Protein AF-A0A1F3Y4V6-F1 (afdb_monomer)

Radius of gyration: 13.01 Å; Cα contacts (8 Å, |Δi|>4): 42; chains: 1; bounding box: 26×20×42 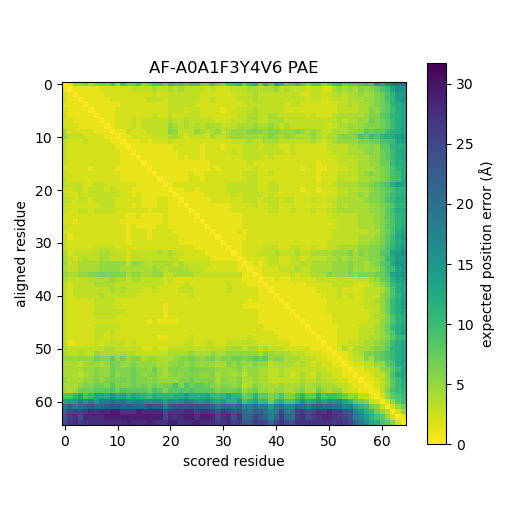Å

pLDDT: mean 89.58, std 9.67, range [45.72, 96.38]

Structure (mmCIF, N/CA/C/O backbone):
data_AF-A0A1F3Y4V6-F1
#
_entry.id   AF-A0A1F3Y4V6-F1
#
loop_
_atom_site.group_PDB
_atom_site.id
_atom_site.type_symbol
_atom_site.label_atom_id
_atom_site.label_alt_id
_atom_site.label_comp_id
_atom_site.label_asym_id
_atom_site.label_entity_id
_atom_site.label_seq_id
_atom_site.pdbx_PDB_ins_code
_atom_site.Cartn_x
_atom_site.Cartn_y
_atom_site.Cartn_z
_atom_site.occupancy
_atom_site.B_iso_or_equiv
_atom_site.auth_seq_id
_atom_site.auth_comp_id
_atom_site.auth_asym_id
_atom_site.auth_atom_id
_atom_site.pdbx_PDB_model_num
ATOM 1 N N . MET A 1 1 ? -0.272 5.916 -5.666 1.00 79.94 1 MET A N 1
ATOM 2 C CA . MET A 1 1 ? 0.886 5.508 -4.834 1.00 79.94 1 MET A CA 1
ATOM 3 C C . MET A 1 1 ? 0.481 5.357 -3.363 1.00 79.94 1 MET A C 1
ATOM 5 O O . MET A 1 1 ? -0.303 6.168 -2.874 1.00 79.94 1 MET A O 1
ATOM 9 N N . ILE A 1 2 ? 1.009 4.351 -2.657 1.00 86.19 2 ILE A N 1
ATOM 10 C CA . ILE A 1 2 ? 0.638 3.990 -1.268 1.00 86.19 2 ILE A CA 1
ATOM 11 C C . ILE A 1 2 ? 0.897 5.141 -0.279 1.00 86.19 2 ILE A C 1
ATOM 13 O O . ILE A 1 2 ? 0.024 5.487 0.516 1.00 86.19 2 ILE A O 1
ATOM 17 N N . ALA A 1 3 ? 2.046 5.817 -0.391 1.00 90.50 3 ALA A N 1
ATOM 18 C CA . ALA A 1 3 ? 2.376 6.980 0.438 1.00 90.50 3 ALA A CA 1
ATOM 19 C C . ALA A 1 3 ? 1.380 8.144 0.266 1.00 90.50 3 ALA A C 1
ATOM 21 O O . ALA A 1 3 ? 1.005 8.799 1.239 1.00 90.50 3 ALA A O 1
ATOM 22 N N . LYS A 1 4 ? 0.894 8.378 -0.963 1.00 90.44 4 LYS A N 1
ATOM 23 C CA . LYS A 1 4 ? -0.149 9.379 -1.245 1.00 90.44 4 LYS A CA 1
ATOM 24 C C . LYS A 1 4 ? -1.470 9.003 -0.567 1.00 90.44 4 LYS A C 1
ATOM 26 O O . LYS A 1 4 ? -2.038 9.830 0.134 1.00 90.44 4 LYS A O 1
ATOM 31 N N . TYR A 1 5 ? -1.902 7.744 -0.687 1.00 90.81 5 TYR A N 1
ATOM 32 C CA . TYR A 1 5 ? -3.111 7.255 -0.011 1.00 90.81 5 TYR A CA 1
ATOM 33 C C . TYR A 1 5 ? -3.043 7.424 1.512 1.00 90.81 5 TYR A C 1
ATOM 35 O O . TYR A 1 5 ? -4.000 7.905 2.114 1.00 90.81 5 TYR A O 1
ATOM 43 N N . LYS A 1 6 ? -1.902 7.098 2.136 1.00 92.50 6 LYS A N 1
ATOM 44 C CA . LYS A 1 6 ? -1.697 7.307 3.576 1.00 92.50 6 LYS A CA 1
ATOM 45 C C . LYS A 1 6 ? -1.879 8.772 3.981 1.00 92.50 6 LYS A C 1
ATOM 47 O O . LYS A 1 6 ? -2.525 9.040 4.988 1.00 92.50 6 LYS A O 1
ATOM 52 N N . ARG A 1 7 ? -1.292 9.705 3.223 1.00 91.81 7 ARG A N 1
ATOM 53 C CA . ARG A 1 7 ? -1.387 11.147 3.508 1.00 91.81 7 ARG A CA 1
ATOM 54 C C . ARG A 1 7 ? -2.819 11.661 3.391 1.00 91.81 7 ARG A C 1
ATOM 56 O O . ARG A 1 7 ? -3.256 12.385 4.270 1.00 91.81 7 ARG A O 1
ATOM 63 N N . GLU A 1 8 ? -3.546 11.249 2.356 1.00 92.88 8 GLU A N 1
ATOM 64 C CA . GLU A 1 8 ? -4.930 11.695 2.129 1.00 92.88 8 GLU A CA 1
ATOM 65 C C . GLU A 1 8 ? -5.926 11.133 3.147 1.00 92.88 8 GLU A C 1
ATOM 67 O O . GLU A 1 8 ? -6.899 11.793 3.487 1.00 92.88 8 GLU A O 1
ATOM 72 N N . THR A 1 9 ? -5.695 9.915 3.637 1.00 91.25 9 THR A N 1
ATOM 73 C CA . THR A 1 9 ? -6.624 9.241 4.561 1.00 91.25 9 THR A CA 1
ATOM 74 C C . THR A 1 9 ? -6.248 9.389 6.032 1.00 91.25 9 THR A C 1
ATOM 76 O O . THR A 1 9 ? -7.030 9.005 6.897 1.00 91.25 9 THR A O 1
ATOM 79 N N . GLY A 1 10 ? -5.034 9.859 6.337 1.00 92.62 10 GLY A N 1
ATOM 80 C CA . GLY A 1 10 ? -4.493 9.861 7.699 1.00 92.62 10 GLY A CA 1
ATOM 81 C C . GLY A 1 10 ? -4.292 8.459 8.294 1.00 92.62 10 GLY A C 1
ATOM 82 O O . GLY A 1 10 ? -4.077 8.329 9.497 1.00 92.62 10 GLY A O 1
ATOM 83 N N . ALA A 1 11 ? -4.365 7.396 7.484 1.00 92.00 11 ALA A N 1
ATOM 84 C CA . ALA A 1 11 ? -4.342 6.025 7.982 1.00 92.00 11 ALA A CA 1
ATOM 85 C C . ALA A 1 11 ? -3.019 5.672 8.690 1.00 92.00 11 ALA A C 1
ATOM 87 O O . ALA A 1 11 ? -1.915 6.005 8.238 1.00 92.00 11 ALA A O 1
ATOM 88 N N . MET A 1 12 ? -3.131 4.932 9.795 1.00 94.69 12 MET A N 1
ATOM 89 C CA . MET A 1 12 ? -1.985 4.308 10.461 1.00 94.69 12 MET A CA 1
ATOM 90 C C . MET A 1 12 ? -1.402 3.180 9.600 1.00 94.69 12 MET A C 1
ATOM 92 O O . MET A 1 12 ? -2.122 2.559 8.817 1.00 94.69 12 MET A O 1
ATOM 96 N N . GLN A 1 13 ? -0.105 2.888 9.764 1.00 93.62 13 GLN A N 1
ATOM 97 C CA . GLN A 1 13 ? 0.571 1.829 8.998 1.00 93.62 13 GLN A CA 1
ATOM 98 C C . GLN A 1 13 ? -0.093 0.465 9.204 1.00 93.62 13 GLN A C 1
ATOM 100 O O . GLN A 1 13 ? -0.394 -0.197 8.216 1.00 93.62 13 GLN A O 1
ATOM 105 N N . LYS A 1 14 ? -0.450 0.129 10.449 1.00 95.88 14 LYS A N 1
ATOM 106 C CA . LYS A 1 14 ? -1.267 -1.037 10.801 1.00 95.88 14 LYS A CA 1
ATOM 107 C C . LYS A 1 14 ? -2.519 -1.206 9.940 1.00 95.88 14 LYS A C 1
ATOM 109 O O . LYS A 1 14 ? -2.712 -2.246 9.324 1.00 95.88 14 LYS A O 1
ATOM 114 N N . LYS A 1 15 ? -3.328 -0.152 9.811 1.00 94.81 15 LYS A N 1
ATOM 115 C CA . LYS A 1 15 ? -4.563 -0.183 9.007 1.00 94.81 15 LYS A CA 1
ATOM 116 C C . LYS A 1 15 ? -4.290 -0.407 7.518 1.00 94.81 15 LYS A C 1
ATOM 118 O O . LYS A 1 15 ? -5.079 -1.049 6.831 1.00 94.81 15 LYS A O 1
ATOM 123 N N . LEU A 1 16 ? -3.188 0.139 7.001 1.00 95.06 16 LEU A N 1
ATOM 124 C CA . LEU A 1 16 ? -2.767 -0.103 5.618 1.00 95.06 16 LEU A CA 1
ATOM 125 C C . LEU A 1 16 ? -2.308 -1.549 5.429 1.00 95.06 16 LEU A C 1
ATOM 127 O O . LEU A 1 16 ? -2.658 -2.164 4.428 1.00 95.06 16 LEU A O 1
ATOM 131 N N . ALA A 1 17 ? -1.560 -2.079 6.394 1.00 96.06 17 ALA A N 1
ATOM 132 C CA . ALA A 1 17 ? -1.068 -3.448 6.402 1.00 96.06 17 ALA A CA 1
ATOM 133 C C . ALA A 1 17 ? -2.239 -4.443 6.382 1.00 96.06 17 ALA A C 1
ATOM 135 O O . ALA A 1 17 ? -2.308 -5.292 5.496 1.00 96.06 17 ALA A O 1
ATOM 136 N N . GLU A 1 18 ? -3.229 -4.237 7.255 1.00 96.38 18 GLU A N 1
ATOM 137 C CA . GLU A 1 18 ? -4.477 -5.007 7.301 1.00 96.38 18 GLU A CA 1
ATOM 138 C C . GLU A 1 18 ? -5.244 -4.941 5.973 1.00 96.38 18 GLU A C 1
ATOM 140 O O . GLU A 1 18 ? -5.625 -5.973 5.426 1.00 96.38 18 GLU A O 1
ATOM 145 N N . LYS A 1 19 ? -5.422 -3.741 5.402 1.00 94.25 19 LYS A N 1
ATOM 146 C CA . LYS A 1 19 ? -6.171 -3.563 4.147 1.00 94.25 19 LYS A CA 1
ATOM 147 C C . LYS A 1 19 ? -5.485 -4.216 2.943 1.00 94.25 19 LYS A C 1
ATOM 149 O O . LYS A 1 19 ? -6.151 -4.704 2.034 1.00 94.25 19 LYS A O 1
ATOM 154 N N . ILE A 1 20 ? -4.156 -4.202 2.912 1.00 94.31 20 ILE A N 1
ATOM 155 C CA . ILE A 1 20 ? -3.366 -4.790 1.823 1.00 94.31 20 ILE A CA 1
ATOM 156 C C . ILE A 1 20 ? -3.145 -6.299 2.052 1.00 94.31 20 ILE A C 1
ATOM 158 O O . ILE A 1 20 ? -2.934 -7.045 1.090 1.00 94.31 20 ILE A O 1
ATOM 162 N N . GLY A 1 21 ? -3.245 -6.769 3.296 1.00 95.56 21 GLY A N 1
ATOM 163 C CA . GLY A 1 21 ? -2.965 -8.148 3.694 1.00 95.56 21 GLY A CA 1
ATOM 164 C C . GLY A 1 21 ? -1.464 -8.437 3.768 1.00 95.56 21 GLY A C 1
ATOM 165 O O . GLY A 1 21 ? -1.001 -9.429 3.212 1.00 95.56 21 GLY A O 1
ATOM 166 N N . VAL A 1 22 ? -0.696 -7.538 4.388 1.00 95.19 22 VAL A N 1
ATOM 167 C CA . VAL A 1 22 ? 0.755 -7.670 4.616 1.00 95.19 22 VAL A CA 1
ATOM 168 C C . VAL A 1 22 ? 1.103 -7.280 6.050 1.00 95.19 22 VAL A C 1
ATOM 170 O O . VAL A 1 22 ? 0.262 -6.750 6.769 1.00 95.19 22 VAL A O 1
ATOM 173 N N . ASP A 1 23 ? 2.342 -7.521 6.470 1.00 95.69 23 ASP A N 1
ATOM 174 C CA . ASP A 1 23 ? 2.852 -7.035 7.751 1.00 95.69 23 ASP A CA 1
ATOM 175 C C . ASP A 1 23 ? 3.158 -5.519 7.728 1.00 95.69 23 ASP A C 1
ATOM 177 O O . ASP A 1 23 ? 3.325 -4.893 6.675 1.00 95.69 23 ASP A O 1
ATOM 181 N N . GLU A 1 24 ? 3.237 -4.902 8.911 1.00 95.75 24 GLU A N 1
ATOM 182 C CA . GLU A 1 24 ? 3.538 -3.470 9.036 1.00 95.75 24 GLU A CA 1
ATOM 183 C C . GLU A 1 24 ? 4.952 -3.109 8.564 1.00 95.75 24 GLU A C 1
ATOM 185 O O . GLU A 1 24 ? 5.158 -2.004 8.055 1.00 95.75 24 GLU A O 1
ATOM 190 N N . ALA A 1 25 ? 5.923 -4.024 8.674 1.00 95.12 25 ALA A N 1
ATOM 191 C CA . ALA A 1 25 ? 7.288 -3.775 8.214 1.00 95.12 25 A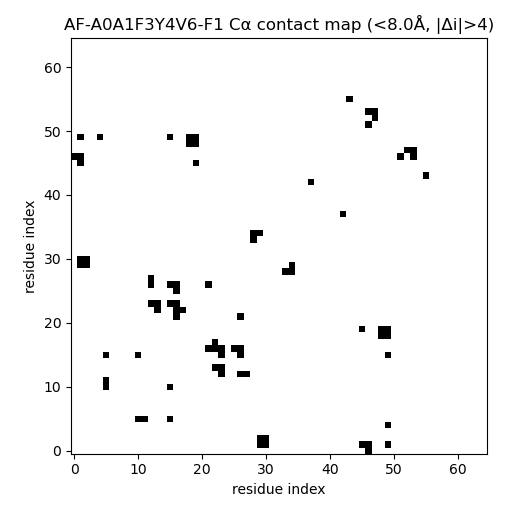LA A CA 1
ATOM 192 C C . ALA A 1 25 ? 7.319 -3.561 6.694 1.00 95.12 25 ALA A C 1
ATOM 194 O O . ALA A 1 25 ? 7.978 -2.641 6.212 1.00 95.12 25 ALA A O 1
ATOM 195 N N . ARG A 1 26 ? 6.501 -4.310 5.951 1.00 94.69 26 ARG A N 1
ATOM 196 C CA . ARG A 1 26 ? 6.319 -4.185 4.506 1.00 94.69 26 ARG A CA 1
ATOM 197 C C . ARG A 1 26 ? 5.765 -2.822 4.110 1.00 94.69 26 ARG A C 1
ATOM 199 O O . ARG A 1 26 ? 6.243 -2.216 3.153 1.00 94.69 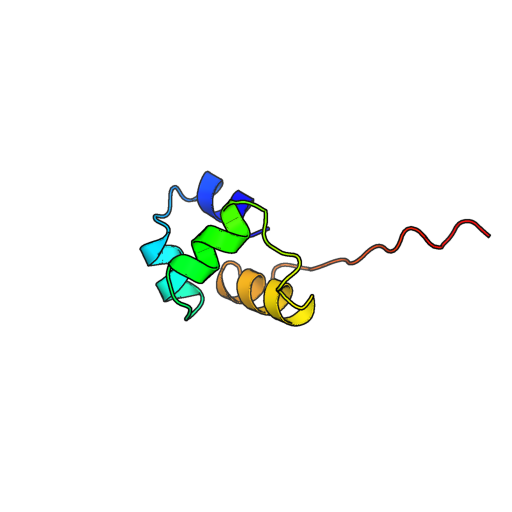26 ARG A O 1
ATOM 206 N N . ILE A 1 27 ? 4.780 -2.313 4.850 1.00 95.19 27 ILE A N 1
ATOM 207 C CA . ILE A 1 27 ? 4.274 -0.944 4.659 1.00 95.19 27 ILE A CA 1
ATOM 208 C C . ILE A 1 27 ? 5.374 0.064 4.962 1.00 95.19 27 ILE A C 1
ATOM 210 O O . ILE A 1 27 ? 5.577 1.021 4.215 1.00 95.19 27 ILE A O 1
ATOM 214 N N . SER A 1 28 ? 6.110 -0.168 6.042 1.00 95.50 28 SER A N 1
ATOM 215 C CA . SER A 1 28 ? 7.173 0.717 6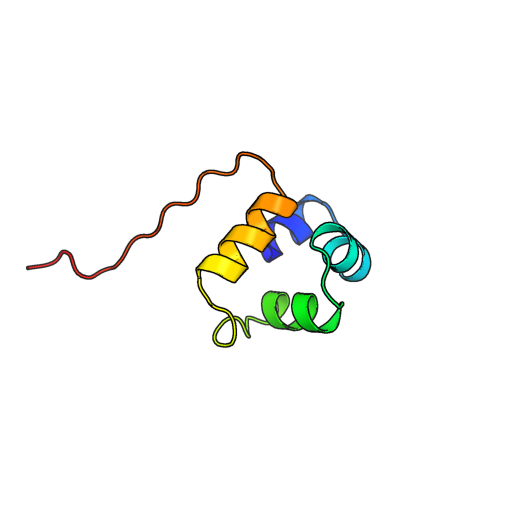.468 1.00 95.50 28 SER A CA 1
ATOM 216 C C . SER A 1 28 ? 8.320 0.805 5.455 1.00 95.50 28 SER A C 1
ATOM 218 O O . SER A 1 28 ? 8.876 1.890 5.288 1.00 95.50 28 SER A O 1
ATOM 220 N N . ASP A 1 29 ? 8.656 -0.286 4.767 1.00 95.38 29 ASP A N 1
ATOM 221 C CA . ASP A 1 29 ? 9.631 -0.310 3.672 1.00 95.38 29 ASP A CA 1
ATOM 222 C C . ASP A 1 29 ? 9.201 0.606 2.530 1.00 95.38 29 ASP A C 1
ATOM 224 O O . ASP A 1 29 ? 9.956 1.493 2.125 1.00 95.38 29 ASP A O 1
ATOM 228 N N . ILE A 1 30 ? 7.955 0.451 2.077 1.00 93.69 30 ILE A N 1
ATOM 229 C CA . ILE A 1 30 ? 7.372 1.249 0.994 1.00 93.69 30 ILE A CA 1
ATOM 230 C C . ILE A 1 30 ? 7.360 2.734 1.362 1.00 93.69 30 ILE A C 1
ATOM 232 O O . ILE A 1 30 ? 7.747 3.581 0.558 1.00 93.69 30 ILE A O 1
ATOM 236 N N . LEU A 1 31 ? 6.936 3.067 2.585 1.00 92.75 31 LEU A N 1
ATOM 237 C CA . LEU A 1 31 ? 6.855 4.454 3.049 1.00 92.75 31 LEU A CA 1
ATOM 238 C C . LEU A 1 31 ? 8.227 5.116 3.219 1.00 92.75 31 LEU A C 1
ATOM 240 O O . LEU A 1 31 ? 8.308 6.339 3.149 1.00 92.75 31 LEU A O 1
ATOM 244 N N . ARG A 1 32 ? 9.290 4.330 3.425 1.00 93.88 32 ARG A N 1
ATOM 245 C CA . ARG A 1 32 ? 10.680 4.811 3.483 1.00 93.88 32 ARG A CA 1
ATOM 246 C C . ARG A 1 32 ? 11.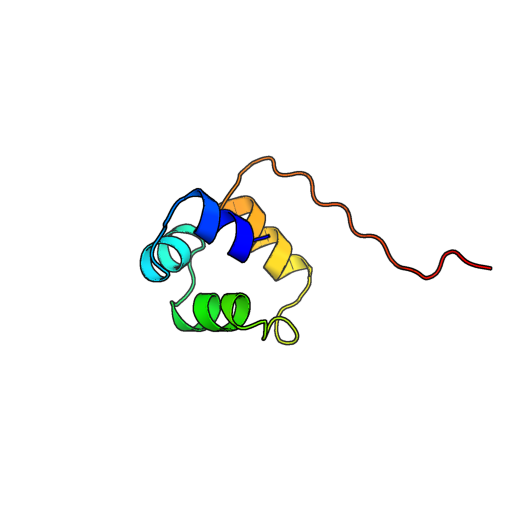394 4.770 2.128 1.00 93.88 32 ARG A C 1
ATOM 248 O O . ARG A 1 32 ? 12.597 4.988 2.082 1.00 93.88 32 ARG A O 1
ATOM 255 N N . GLY A 1 33 ? 10.683 4.471 1.040 1.00 91.50 33 GLY A N 1
ATOM 256 C CA . GLY A 1 33 ? 11.265 4.421 -0.303 1.00 91.50 33 GLY A CA 1
ATOM 257 C C . GLY A 1 33 ? 12.093 3.166 -0.592 1.00 91.50 33 GLY A C 1
ATOM 258 O O . GLY A 1 33 ? 12.701 3.078 -1.653 1.00 91.50 33 GLY A O 1
ATOM 259 N N . ARG A 1 34 ? 12.082 2.154 0.288 1.00 93.25 34 ARG A N 1
ATOM 260 C CA . ARG A 1 34 ? 12.746 0.855 0.067 1.00 93.25 34 ARG A CA 1
ATOM 261 C C . ARG A 1 34 ? 11.929 -0.042 -0.872 1.00 93.25 34 ARG A C 1
ATOM 263 O O . ARG A 1 34 ? 11.666 -1.195 -0.557 1.00 93.25 34 ARG A O 1
ATOM 270 N N . ILE A 1 35 ? 11.492 0.496 -2.011 1.00 90.25 35 ILE A N 1
ATOM 271 C CA . ILE A 1 35 ? 10.608 -0.195 -2.964 1.00 90.25 35 ILE A CA 1
ATOM 272 C C . ILE A 1 35 ? 11.356 -1.106 -3.945 1.00 90.25 35 ILE A C 1
ATOM 274 O O . ILE A 1 35 ? 10.722 -1.934 -4.582 1.00 90.25 35 ILE A O 1
ATOM 278 N N . GLY A 1 36 ? 12.687 -1.008 -4.034 1.00 91.62 36 GLY A N 1
ATOM 279 C CA . GLY A 1 36 ? 13.496 -1.827 -4.950 1.00 91.62 36 GLY A CA 1
ATOM 280 C C . GLY A 1 36 ? 13.467 -3.334 -4.663 1.00 91.62 36 GLY A C 1
ATOM 281 O O . GLY A 1 36 ? 13.814 -4.127 -5.526 1.00 91.62 36 GLY A O 1
ATOM 282 N N . SER A 1 37 ? 13.023 -3.750 -3.474 1.00 89.19 37 SER A N 1
ATOM 283 C CA . SER A 1 37 ? 12.808 -5.164 -3.128 1.00 89.19 37 SER A CA 1
ATOM 284 C C . SER A 1 37 ? 11.426 -5.695 -3.536 1.00 89.19 37 SER A C 1
ATOM 286 O O . SER A 1 37 ? 11.085 -6.840 -3.235 1.00 89.19 37 SER A O 1
ATOM 288 N N . PHE A 1 38 ? 10.605 -4.869 -4.187 1.00 92.38 38 PHE A N 1
ATOM 289 C CA . PHE A 1 38 ? 9.254 -5.204 -4.608 1.00 92.38 38 PHE A CA 1
ATOM 290 C C . PHE A 1 38 ? 9.207 -5.283 -6.127 1.00 92.38 38 PHE A C 1
ATOM 292 O O . PHE A 1 38 ? 9.702 -4.399 -6.820 1.00 92.38 38 PHE A O 1
ATOM 299 N N . THR A 1 39 ? 8.552 -6.317 -6.646 1.00 94.19 39 THR A N 1
ATOM 300 C CA . THR A 1 39 ? 8.222 -6.365 -8.070 1.00 94.19 39 THR A CA 1
ATOM 301 C C . THR A 1 39 ? 7.148 -5.328 -8.394 1.00 94.19 39 THR A C 1
ATOM 303 O O . THR A 1 39 ? 6.331 -4.968 -7.535 1.00 94.19 39 THR A O 1
ATOM 306 N N . LEU A 1 40 ? 7.124 -4.873 -9.647 1.00 91.69 40 LEU A N 1
ATOM 307 C CA . LEU A 1 40 ? 6.116 -3.936 -10.135 1.00 91.69 40 LEU A CA 1
ATOM 308 C C . LEU A 1 40 ? 4.695 -4.478 -9.922 1.00 91.69 40 LEU A C 1
ATOM 310 O O . LEU A 1 40 ? 3.868 -3.788 -9.326 1.00 91.69 40 LEU A O 1
ATOM 314 N N . ASP A 1 41 ? 4.448 -5.743 -10.278 1.00 93.00 41 ASP A N 1
ATOM 315 C CA . ASP A 1 41 ? 3.149 -6.413 -10.095 1.00 93.00 41 ASP A CA 1
ATOM 316 C C . ASP A 1 41 ? 2.675 -6.367 -8.642 1.00 93.00 41 ASP A C 1
ATOM 318 O O . ASP A 1 41 ? 1.499 -6.148 -8.344 1.00 93.00 41 ASP A O 1
ATOM 322 N N . ARG A 1 42 ? 3.609 -6.525 -7.699 1.00 94.06 42 ARG A N 1
ATOM 323 C CA . ARG A 1 42 ? 3.291 -6.505 -6.273 1.00 94.06 42 ARG A CA 1
ATOM 324 C C . ARG A 1 42 ? 2.902 -5.110 -5.804 1.00 94.06 42 ARG A C 1
ATOM 326 O O . ARG A 1 42 ? 1.976 -4.972 -5.005 1.00 94.06 42 ARG A O 1
ATOM 333 N N . LEU A 1 43 ? 3.577 -4.078 -6.307 1.00 92.75 43 LEU A N 1
ATOM 334 C CA . LEU A 1 43 ? 3.215 -2.688 -6.032 1.00 92.75 43 LEU A CA 1
ATOM 335 C C . LEU A 1 43 ? 1.841 -2.341 -6.621 1.00 92.75 43 LEU A C 1
ATOM 337 O O . LEU A 1 43 ? 1.056 -1.673 -5.945 1.00 92.75 43 LEU A O 1
ATOM 341 N N . ILE A 1 44 ? 1.526 -2.831 -7.823 1.00 92.56 44 ILE A N 1
ATOM 342 C CA . ILE A 1 44 ? 0.212 -2.664 -8.464 1.00 92.56 44 ILE A CA 1
ATOM 343 C C . ILE A 1 44 ? -0.880 -3.313 -7.611 1.00 92.56 44 ILE A C 1
ATOM 345 O O . ILE A 1 44 ? -1.797 -2.617 -7.169 1.00 92.56 44 ILE A O 1
ATOM 349 N N . ALA A 1 45 ? -0.721 -4.592 -7.261 1.00 93.12 45 ALA A N 1
ATOM 350 C CA . ALA A 1 45 ? -1.692 -5.332 -6.455 1.00 93.12 45 ALA A CA 1
ATOM 351 C C . ALA A 1 45 ? -1.978 -4.655 -5.100 1.00 93.12 45 ALA A C 1
ATOM 353 O O . ALA A 1 45 ? -3.110 -4.636 -4.612 1.00 93.12 45 ALA A O 1
ATOM 354 N N . TYR A 1 46 ? -0.961 -4.063 -4.468 1.00 94.38 46 TYR A N 1
ATOM 355 C CA . TYR A 1 46 ? -1.151 -3.312 -3.226 1.00 94.38 46 TYR A CA 1
ATOM 356 C C . TYR A 1 46 ? -1.973 -2.043 -3.422 1.00 94.38 46 TYR A C 1
ATOM 358 O O . TYR A 1 46 ? -2.805 -1.699 -2.580 1.00 94.38 46 TYR A O 1
ATOM 366 N N . VAL A 1 47 ? -1.735 -1.325 -4.515 1.00 92.69 47 VAL A N 1
ATOM 367 C CA . VAL A 1 47 ? -2.450 -0.088 -4.812 1.00 92.69 47 VAL A CA 1
ATOM 368 C C . VAL A 1 47 ? -3.906 -0.371 -5.183 1.00 92.69 47 VAL A C 1
ATOM 370 O O . VAL A 1 47 ? -4.779 0.349 -4.698 1.00 92.69 47 VAL A O 1
ATOM 373 N N . GLU A 1 48 ? -4.182 -1.434 -5.939 1.00 92.75 48 GLU A N 1
ATOM 374 C CA . GLU A 1 48 ? -5.545 -1.876 -6.264 1.00 92.75 48 GLU A CA 1
ATOM 375 C C . GLU A 1 48 ? -6.356 -2.223 -5.011 1.00 92.75 48 GLU A C 1
ATOM 377 O O . GLU A 1 48 ? -7.496 -1.785 -4.867 1.00 92.75 48 GLU A O 1
ATOM 382 N N . LYS A 1 49 ? -5.754 -2.921 -4.037 1.00 93.25 49 LYS A N 1
ATOM 383 C CA . LYS A 1 49 ? -6.408 -3.199 -2.744 1.00 93.25 49 LYS A CA 1
ATOM 384 C C . LYS A 1 49 ? -6.739 -1.927 -1.959 1.00 93.25 49 LYS A C 1
ATOM 386 O O . LYS A 1 49 ? -7.752 -1.855 -1.261 1.00 93.25 49 LYS A O 1
ATOM 391 N N . LEU A 1 50 ? -5.890 -0.901 -2.042 1.00 91.75 50 LEU A N 1
ATOM 392 C CA . LEU A 1 50 ? -6.140 0.375 -1.367 1.00 91.75 50 LEU A CA 1
ATOM 393 C C . LEU A 1 50 ? -7.206 1.216 -2.073 1.00 91.75 50 LEU A C 1
ATOM 395 O O . LEU A 1 50 ? -8.021 1.846 -1.386 1.00 91.75 50 LEU A O 1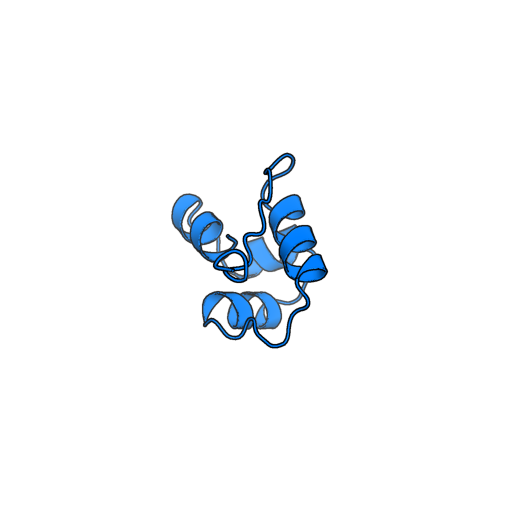
ATOM 399 N N . ARG A 1 51 ? -7.182 1.237 -3.410 1.00 90.25 51 ARG A N 1
ATOM 400 C CA . ARG A 1 51 ? -8.131 1.936 -4.280 1.00 90.25 51 ARG A CA 1
ATOM 401 C C . ARG A 1 51 ? -8.556 1.029 -5.438 1.00 90.25 51 ARG A C 1
ATOM 403 O O . ARG A 1 51 ? -7.909 1.053 -6.489 1.00 90.25 51 ARG A O 1
ATOM 410 N N . PRO A 1 52 ? -9.661 0.290 -5.270 1.00 88.94 52 PRO A N 1
ATOM 411 C CA . PRO A 1 52 ? -10.261 -0.454 -6.366 1.00 88.94 52 PRO A CA 1
ATOM 412 C C . PRO A 1 52 ? -10.572 0.480 -7.542 1.00 88.94 52 PRO A C 1
ATOM 414 O O . PRO A 1 52 ? -11.064 1.590 -7.334 1.00 88.94 52 PRO A O 1
ATOM 417 N N . GLY A 1 53 ? -10.259 0.048 -8.765 1.00 85.25 53 GLY A N 1
ATOM 418 C CA . GLY A 1 53 ? -10.505 0.828 -9.984 1.00 85.25 53 GLY A CA 1
ATOM 419 C C . GLY A 1 53 ?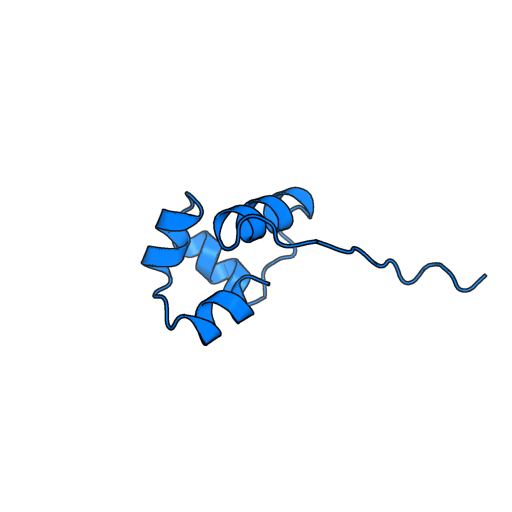 -9.483 1.932 -10.278 1.00 85.25 53 GLY A C 1
ATOM 420 O O . GLY A 1 53 ? -9.707 2.740 -11.178 1.00 85.25 53 GLY A O 1
ATOM 421 N N . LEU A 1 54 ? -8.360 2.000 -9.551 1.00 87.56 54 LEU A N 1
ATOM 422 C CA . LEU A 1 54 ? -7.275 2.906 -9.924 1.00 87.56 54 LEU A CA 1
ATOM 423 C C . LEU A 1 54 ? -6.619 2.442 -11.234 1.00 87.56 54 LEU A C 1
ATOM 425 O O . LEU A 1 54 ? -6.064 1.350 -11.295 1.00 87.56 54 LEU A O 1
ATOM 429 N N . LYS A 1 55 ? -6.604 3.309 -12.249 1.00 87.62 55 LYS A N 1
ATOM 430 C CA . LYS A 1 55 ? -5.820 3.090 -13.468 1.00 87.62 55 LYS A CA 1
ATOM 431 C C . LYS A 1 55 ? -4.326 3.255 -13.168 1.00 87.62 55 LYS A C 1
ATOM 433 O O . LYS A 1 55 ? -3.918 4.278 -12.613 1.00 87.62 55 LYS A O 1
ATOM 438 N N . VAL A 1 56 ? -3.522 2.262 -13.537 1.00 87.00 56 VAL A N 1
ATOM 439 C CA . VAL A 1 56 ? -2.057 2.324 -13.475 1.00 87.00 56 VAL A CA 1
ATOM 440 C C . VAL A 1 56 ? -1.523 2.518 -14.888 1.00 87.00 56 VAL A C 1
ATOM 442 O O . VAL A 1 56 ? -1.908 1.794 -15.800 1.00 87.00 56 VAL A O 1
ATOM 445 N N . GLU A 1 57 ? -0.647 3.503 -15.059 1.00 88.75 57 GLU A N 1
ATOM 446 C CA . GLU A 1 57 ? 0.098 3.737 -16.295 1.00 88.75 57 GLU A CA 1
ATOM 447 C C . GLU A 1 57 ? 1.587 3.619 -15.975 1.00 88.75 57 GLU A C 1
ATOM 449 O O . GLU A 1 57 ? 2.067 4.227 -15.013 1.00 88.75 57 GLU A O 1
ATOM 454 N N . ILE A 1 58 ? 2.292 2.807 -16.757 1.00 86.06 58 ILE A N 1
ATOM 455 C CA . ILE A 1 58 ? 3.740 2.614 -16.679 1.00 86.06 58 ILE A CA 1
ATOM 456 C C . ILE A 1 58 ? 4.325 3.342 -17.885 1.00 86.06 58 ILE A C 1
ATOM 458 O O . ILE A 1 58 ? 3.814 3.198 -18.994 1.00 86.06 58 ILE A O 1
ATOM 462 N N . LYS A 1 59 ? 5.334 4.175 -17.645 1.00 87.69 59 LYS A N 1
ATOM 463 C CA . LYS A 1 59 ? 6.057 4.902 -18.685 1.00 87.69 59 LYS A CA 1
ATOM 464 C C . LYS A 1 59 ? 7.522 4.545 -18.533 1.00 87.69 59 LYS A C 1
ATOM 466 O O . LYS A 1 59 ? 8.086 4.819 -17.475 1.00 87.69 59 LYS A O 1
ATOM 471 N N . ASP A 1 60 ? 8.083 3.954 -19.571 1.00 86.31 60 ASP A N 1
ATOM 472 C CA . ASP A 1 60 ? 9.517 3.746 -19.687 1.00 86.31 60 ASP A CA 1
ATOM 473 C C . ASP A 1 60 ? 10.086 4.927 -20.484 1.00 86.31 60 ASP A C 1
ATOM 475 O O . ASP A 1 60 ? 9.446 5.417 -21.414 1.00 86.31 60 ASP A O 1
ATOM 479 N N . GLU A 1 61 ? 11.251 5.440 -20.092 1.00 77.38 61 GLU A N 1
ATOM 480 C CA . GLU A 1 61 ? 11.881 6.595 -20.757 1.00 77.38 61 GLU A CA 1
ATOM 481 C C . GLU A 1 61 ? 12.628 6.208 -22.054 1.00 77.38 61 GLU A C 1
ATOM 483 O O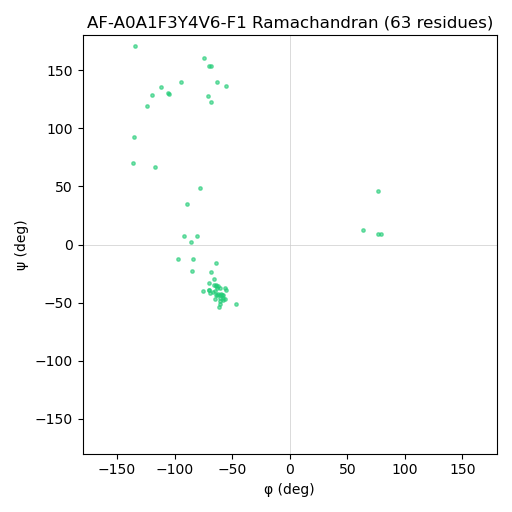 . GLU A 1 61 ? 13.251 7.060 -22.680 1.00 77.38 61 GLU A O 1
ATOM 488 N N . ASP A 1 62 ? 12.507 4.955 -22.510 1.00 66.19 62 ASP A N 1
ATOM 489 C CA . ASP A 1 62 ? 13.191 4.405 -23.694 1.00 66.19 62 ASP A CA 1
ATOM 490 C C . ASP A 1 62 ? 12.407 4.574 -25.019 1.00 66.19 62 ASP A C 1
ATOM 492 O O . ASP A 1 62 ? 12.495 3.747 -25.925 1.00 66.19 62 ASP A O 1
ATOM 496 N N . GLU A 1 63 ? 11.677 5.679 -25.181 1.00 56.66 63 GLU A N 1
ATOM 497 C CA . GLU A 1 63 ? 11.242 6.180 -26.499 1.00 56.66 63 GLU A CA 1
ATOM 498 C C . GLU A 1 63 ? 11.856 7.564 -26.761 1.00 56.66 63 GLU A C 1
ATOM 500 O O . GLU A 1 63 ? 11.187 8.593 -26.834 1.00 56.66 63 GLU A O 1
ATOM 505 N N . ALA A 1 64 ? 13.178 7.581 -26.899 1.00 52.62 64 ALA A N 1
ATOM 506 C CA . ALA A 1 64 ? 13.907 8.633 -27.598 1.00 52.62 64 ALA A CA 1
ATOM 507 C C . ALA A 1 64 ? 14.962 7.964 -28.491 1.00 52.62 64 ALA A C 1
ATOM 509 O O . ALA A 1 64 ? 16.157 7.987 -28.197 1.00 52.62 64 ALA A O 1
ATOM 510 N N . ALA A 1 65 ? 14.477 7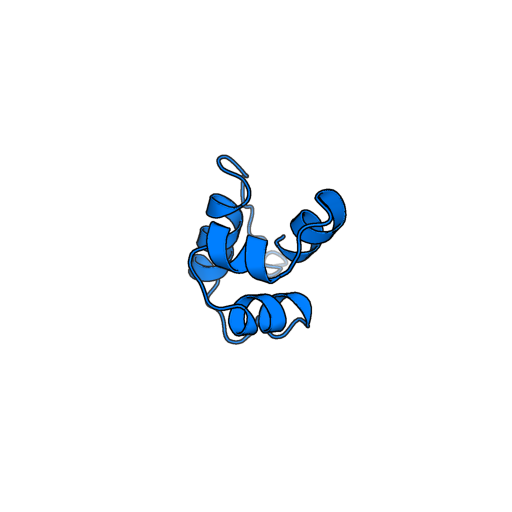.297 -29.542 1.00 45.72 65 ALA A N 1
ATOM 511 C CA . ALA A 1 65 ? 15.266 6.881 -30.700 1.00 45.72 65 ALA A CA 1
ATOM 512 C C . ALA A 1 65 ? 15.153 7.934 -31.810 1.00 45.72 65 ALA A C 1
ATOM 514 O O . ALA A 1 65 ? 14.037 8.477 -31.987 1.00 45.72 65 ALA A O 1
#

Mean predicted aligned error: 4.76 Å

Foldseek 3Di:
DLLVLCVVVVDDLVVLCVLQVHDSVVSVCVNVVVCPVDDPVSVVSSVCSSPPPDDDDDDDPPPPD

Secondary structure (DSSP, 8-state):
-HHHHHHHH---HHHHHHHHTS-HHHHHHHHTT-GGGS-HHHHHHHHHHHSTT-------S----

Nearest PDB structures (foldseek):
  2a6c-assembly1_A  TM=8.333E-01  e=2.253E-03  Nitrosomonas europaea
  2o38-assembly1_A  TM=7.793E-01  e=1.747E-02  Rhodopseudomonas palustris CGA009
  7ewc-assembly2_C  TM=7.134E-01  e=1.458E-02  Mycobacterium tuberculosis H37Rv
  7ewd-assembly1_B  TM=7.276E-01  e=4.312E-02  Mycobacterium tuberculosis H37Rv
  7ewe-assembly3_E  TM=6.961E-01  e=6.189E-02  Mycobacterium tuberculosis H37Rv

Solvent-accessible surface area (backbone atoms only — not comparable to full-atom values): 4150 Å² total; per-residue (Å²): 108,66,63,58,53,36,67,77,67,67,56,53,58,61,59,52,11,63,61,55,72,50,57,48,66,62,46,49,32,50,68,70,65,57,45,87,87,51,56,70,69,57,54,49,55,43,43,39,56,76,39,75,88,66,85,84,83,88,83,76,87,88,80,80,128

Sequence (65 aa):
MIAKYKRETGAMQKKLAEKIGVDEARISDILRGRIGSFTLDRLIAYVEKLRPGLKVEIKDEDEAA